Protein AF-A0A7I8MY35-F1 (afdb_monomer_lite)

Radius of gyration: 32.63 Å; chains: 1; bounding box: 55×50×107 Å

Foldseek 3Di:
DDDDDDDPPDDDDPVNVVVVVVVCVVVVVVVCVVVVVVVVVVVVVVVQVVFVVLQVVLVVVLVVQLLVCCQPPLVCSVVVSVVCVVVCVSHDQKDKDKFFWDADPVRDIDGDDPVPGQWMWIWIGTPHDIDIDIDGSQDDDPPRDRDDD

pLDDT: mean 83.55, std 11.31, range [51.0, 96.25]

Secondary structure (DSSP, 8-state):
-----PPP--PPPHHHHHHHHHHHHHHHHHHHHHHHHHHHHHHHHHHHHHHHHHHHHHHHHHHHHHHHHHHH-GGGHHHHHHHHHHTTTT-SSSEEEEEE-EE-TTS-EE---TTS-SEEEEEEEETTEEEEEEEE----STTSPPP--

Sequence (149 aa):
MITTRNHPAAGFSLLELIVTIVVAAILGSLMVQFSGTALIGIADSVSLVRDEAAANNVLERIVSDYVQAVNTAPDTALATIVTNIDSNAYGTDITITRNYTDFTAGGAEVSPAPADSETLKVTVQGGGYRSTVLLSESRVRADDPTSRY

Structure (mmCIF, N/CA/C/O backbone):
data_AF-A0A7I8MY35-F1
#
_entry.id   AF-A0A7I8MY35-F1
#
loop_
_atom_site.group_PDB
_atom_site.id
_atom_site.type_symbol
_atom_site.label_atom_id
_atom_site.label_alt_id
_atom_site.label_comp_id
_atom_site.label_asym_id
_atom_site.label_entity_id
_atom_site.label_seq_id
_atom_site.pdbx_PDB_ins_code
_atom_site.Cartn_x
_atom_site.Cartn_y
_atom_site.Cartn_z
_atom_site.occupancy
_atom_site.B_iso_or_equiv
_atom_site.auth_seq_id
_atom_site.auth_comp_id
_atom_site.auth_asym_id
_atom_site.auth_atom_id
_atom_site.pdbx_PDB_model_num
ATOM 1 N N . MET A 1 1 ? 19.091 -30.356 -85.924 1.00 51.00 1 MET A N 1
ATOM 2 C CA . MET A 1 1 ? 19.843 -29.122 -85.619 1.00 51.00 1 MET A CA 1
ATOM 3 C C . MET A 1 1 ? 19.208 -28.506 -84.382 1.00 51.00 1 MET A C 1
ATOM 5 O O . MET A 1 1 ? 18.089 -28.025 -84.472 1.00 51.00 1 MET A O 1
ATOM 9 N N . ILE A 1 2 ? 19.838 -28.668 -83.217 1.00 53.66 2 ILE A N 1
ATOM 10 C CA . ILE A 1 2 ? 19.316 -28.197 -81.925 1.00 53.66 2 ILE A CA 1
ATOM 11 C C . ILE A 1 2 ? 20.078 -26.923 -81.576 1.00 53.66 2 ILE A C 1
ATOM 13 O O . ILE A 1 2 ? 21.289 -26.964 -81.380 1.00 53.66 2 ILE A O 1
ATOM 17 N N . THR A 1 3 ? 19.376 -25.795 -81.532 1.00 57.47 3 THR A N 1
ATOM 18 C CA . THR A 1 3 ? 19.945 -24.508 -81.127 1.00 57.47 3 THR A CA 1
ATOM 19 C C . THR A 1 3 ? 19.807 -24.378 -79.614 1.00 57.47 3 THR A C 1
ATOM 21 O O . THR A 1 3 ? 18.731 -24.061 -79.107 1.00 57.47 3 THR A O 1
ATOM 24 N N . THR A 1 4 ? 20.877 -24.640 -78.867 1.00 66.06 4 THR A N 1
ATOM 25 C CA . THR A 1 4 ? 20.933 -24.343 -77.431 1.00 66.06 4 THR A CA 1
ATOM 26 C C . THR A 1 4 ? 21.023 -22.828 -77.242 1.00 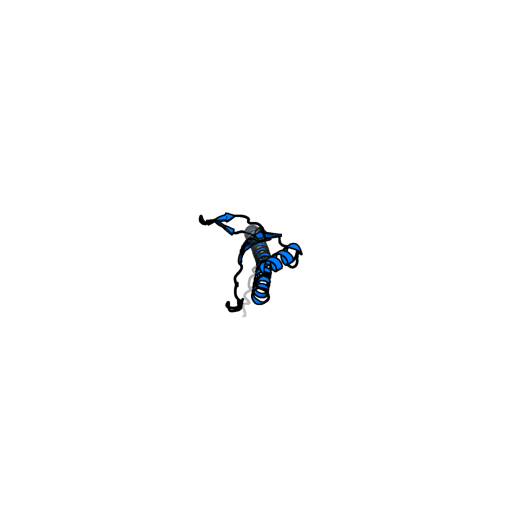66.06 4 THR A C 1
ATOM 28 O O . THR A 1 4 ? 22.045 -22.215 -77.546 1.00 66.06 4 THR A O 1
ATOM 31 N N . ARG A 1 5 ? 19.937 -22.201 -76.770 1.00 64.44 5 ARG A N 1
ATOM 32 C CA . ARG A 1 5 ? 19.941 -20.802 -76.320 1.00 64.44 5 ARG A CA 1
ATOM 33 C C . ARG A 1 5 ? 20.811 -20.687 -75.063 1.00 64.44 5 ARG A C 1
ATOM 35 O O . ARG A 1 5 ? 20.427 -21.185 -74.008 1.00 64.44 5 ARG A O 1
ATOM 42 N N . ASN A 1 6 ? 21.952 -20.008 -75.175 1.00 63.56 6 ASN A N 1
ATOM 43 C CA . ASN A 1 6 ? 22.692 -19.511 -74.016 1.00 63.56 6 ASN A CA 1
ATOM 44 C C . ASN A 1 6 ? 21.815 -18.489 -73.282 1.00 63.56 6 ASN A C 1
ATOM 46 O O . ASN A 1 6 ? 21.484 -17.444 -73.841 1.00 63.56 6 ASN A O 1
ATOM 50 N N . HIS A 1 7 ? 21.438 -18.788 -72.042 1.00 63.56 7 HIS A N 1
ATOM 51 C CA . HIS A 1 7 ? 20.915 -17.774 -71.134 1.00 63.56 7 HIS A CA 1
ATOM 52 C C . HIS A 1 7 ? 22.100 -16.921 -70.664 1.00 63.56 7 HIS A C 1
ATOM 54 O O . HIS A 1 7 ? 23.072 -17.493 -70.162 1.00 63.56 7 HIS A O 1
ATOM 60 N N . PRO A 1 8 ? 22.077 -15.586 -70.818 1.00 60.09 8 PRO A N 1
ATOM 61 C CA . PRO A 1 8 ? 23.082 -14.754 -70.182 1.00 60.09 8 PRO A CA 1
ATOM 62 C C . PRO A 1 8 ? 22.925 -14.914 -68.667 1.00 60.09 8 PRO A C 1
ATOM 64 O O . PRO A 1 8 ? 21.846 -14.684 -68.121 1.00 60.09 8 PRO A O 1
ATOM 67 N N . ALA A 1 9 ? 23.990 -15.349 -67.995 1.00 63.44 9 ALA A N 1
ATOM 68 C CA . ALA A 1 9 ? 24.075 -15.310 -66.545 1.00 63.44 9 ALA A CA 1
ATOM 69 C C . ALA A 1 9 ? 24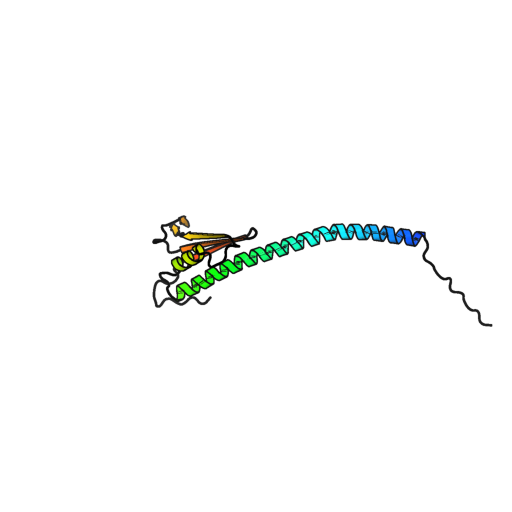.011 -13.836 -66.122 1.00 63.44 9 ALA A C 1
ATOM 71 O O . ALA A 1 9 ? 24.991 -13.103 -66.241 1.00 63.44 9 ALA A O 1
ATOM 72 N N . ALA A 1 10 ? 22.828 -13.382 -65.714 1.00 67.06 10 ALA A N 1
ATOM 73 C CA . ALA A 1 10 ? 22.624 -12.043 -65.190 1.00 67.06 10 ALA A CA 1
ATOM 74 C C . ALA A 1 10 ? 23.284 -11.965 -63.804 1.00 67.06 10 ALA A C 1
ATOM 76 O O . ALA A 1 10 ? 22.695 -12.351 -62.798 1.00 67.06 10 ALA A O 1
ATOM 77 N N . GLY A 1 11 ? 24.553 -11.556 -63.772 1.00 71.06 11 GLY A N 1
ATOM 78 C CA . GLY A 1 11 ? 25.245 -11.188 -62.540 1.00 71.06 11 GLY A CA 1
ATOM 79 C C . GLY A 1 11 ? 24.797 -9.808 -62.058 1.00 71.06 11 GLY A C 1
ATOM 80 O O . GLY A 1 11 ? 24.438 -8.953 -62.867 1.00 71.06 11 GLY A O 1
ATOM 81 N N . PHE A 1 12 ? 24.838 -9.587 -60.743 1.00 74.56 12 PHE A N 1
ATOM 82 C CA . PHE A 1 12 ? 24.617 -8.267 -60.150 1.00 74.56 12 PHE A CA 1
ATOM 83 C C . PHE A 1 12 ? 25.685 -7.280 -60.635 1.00 74.56 12 PHE A C 1
ATOM 85 O O . PHE A 1 12 ? 26.882 -7.576 -60.592 1.00 74.56 12 PHE A O 1
ATOM 92 N N . SER A 1 13 ? 25.264 -6.090 -61.065 1.00 88.75 13 SER A N 1
ATOM 93 C CA . SER A 1 13 ? 26.199 -4.999 -61.348 1.00 88.75 13 SER A CA 1
ATOM 94 C C . SER A 1 13 ? 26.820 -4.487 -60.047 1.00 88.75 13 SER A C 1
ATOM 96 O O . SER A 1 13 ? 26.145 -4.377 -59.023 1.00 88.75 13 SER A O 1
ATOM 98 N N . LEU A 1 14 ? 28.097 -4.097 -60.090 1.00 89.62 14 LEU A N 1
ATOM 99 C CA . LEU A 1 14 ? 28.781 -3.464 -58.957 1.00 89.62 14 LEU A CA 1
ATOM 100 C C . LEU A 1 14 ? 28.023 -2.220 -58.463 1.00 89.62 14 LEU A C 1
ATOM 102 O O . LEU A 1 14 ? 27.936 -1.977 -57.263 1.00 89.62 14 LEU A O 1
ATOM 106 N N . LEU A 1 15 ? 27.419 -1.468 -59.385 1.00 90.62 15 LEU A N 1
ATOM 107 C CA . LEU A 1 15 ? 26.604 -0.303 -59.051 1.00 90.62 15 LEU A CA 1
ATOM 108 C C . LEU A 1 15 ? 25.329 -0.697 -58.288 1.00 90.62 15 LEU A C 1
ATOM 110 O O . LEU A 1 15 ? 24.959 -0.037 -57.323 1.00 90.62 15 LEU A O 1
ATOM 114 N N . GLU A 1 16 ? 24.683 -1.790 -58.684 1.00 90.50 16 GLU A N 1
ATOM 115 C CA . GLU A 1 16 ? 23.461 -2.289 -58.047 1.00 90.50 16 GLU A CA 1
ATOM 116 C C . GLU A 1 16 ? 23.729 -2.765 -56.611 1.00 90.50 16 GLU A C 1
ATOM 118 O O . GLU A 1 16 ? 22.965 -2.461 -55.693 1.00 90.50 16 GLU A O 1
ATOM 123 N N . LEU A 1 17 ? 24.870 -3.421 -56.383 1.00 92.56 17 LEU A N 1
ATOM 124 C CA . LEU A 1 17 ? 25.315 -3.814 -55.046 1.00 92.56 17 LEU A CA 1
ATOM 125 C C . LEU A 1 17 ? 25.544 -2.593 -54.137 1.00 92.56 17 LEU A C 1
ATOM 127 O O . LEU A 1 17 ? 25.097 -2.571 -52.994 1.00 92.56 17 LEU A O 1
ATOM 131 N N . ILE A 1 18 ? 26.218 -1.555 -54.639 1.00 93.75 18 ILE A N 1
ATOM 132 C CA . ILE A 1 18 ? 26.474 -0.344 -53.846 1.00 93.75 18 ILE A CA 1
ATOM 133 C C . ILE A 1 18 ? 25.154 0.347 -53.496 1.00 93.75 18 ILE A C 1
ATOM 135 O O . ILE A 1 18 ? 24.931 0.697 -52.338 1.00 93.75 18 ILE A O 1
ATOM 139 N N . VAL A 1 19 ? 24.260 0.508 -54.474 1.00 94.44 19 VAL A N 1
ATOM 140 C CA . VAL A 1 19 ? 22.968 1.172 -54.263 1.00 94.44 19 VAL A CA 1
ATOM 141 C C . VAL A 1 19 ? 22.109 0.399 -53.260 1.00 94.44 19 VAL A C 1
ATOM 143 O O . VAL A 1 19 ? 21.541 1.013 -52.360 1.00 94.44 19 VAL A O 1
ATOM 146 N N . THR A 1 20 ? 22.049 -0.931 -53.347 1.00 94.56 20 THR A N 1
ATOM 147 C CA . THR A 1 20 ? 21.269 -1.751 -52.401 1.00 94.56 20 THR A CA 1
ATOM 148 C C . THR A 1 20 ? 21.809 -1.671 -50.974 1.00 94.56 20 THR A C 1
ATOM 150 O O . THR A 1 20 ? 21.017 -1.513 -50.048 1.00 94.56 20 THR A O 1
ATOM 153 N N . ILE A 1 21 ? 23.133 -1.690 -50.779 1.00 94.69 21 ILE A N 1
ATOM 154 C CA . ILE A 1 21 ? 23.747 -1.536 -49.448 1.00 94.69 21 ILE A CA 1
ATOM 155 C C . ILE A 1 21 ? 23.489 -0.135 -48.882 1.00 94.69 21 ILE A C 1
ATOM 157 O O . ILE A 1 21 ? 23.144 -0.007 -47.710 1.00 94.69 21 ILE A O 1
ATOM 161 N N . VAL A 1 22 ? 23.610 0.917 -49.698 1.00 96.25 22 VAL A N 1
ATOM 162 C CA . VAL A 1 22 ? 23.352 2.300 -49.259 1.00 96.25 22 VAL A CA 1
ATOM 163 C C . VAL A 1 22 ? 21.887 2.482 -48.868 1.00 96.25 22 VAL A C 1
ATOM 165 O O . VAL A 1 22 ? 21.600 3.020 -47.801 1.00 96.25 22 VAL A O 1
ATOM 168 N N . VAL A 1 23 ? 20.954 1.987 -49.683 1.00 96.06 23 VAL A N 1
ATOM 169 C CA . VAL A 1 23 ? 19.520 2.045 -49.370 1.00 96.06 23 VAL A CA 1
ATOM 170 C C . VAL A 1 23 ? 19.209 1.233 -48.111 1.00 96.06 23 VAL A C 1
ATOM 172 O O . VAL A 1 23 ? 18.512 1.732 -47.229 1.00 96.06 23 VAL A O 1
ATOM 175 N N . ALA A 1 24 ? 19.772 0.029 -47.967 1.00 95.19 24 ALA A N 1
ATOM 176 C CA . ALA A 1 24 ? 19.606 -0.789 -46.768 1.00 95.19 24 ALA A CA 1
ATOM 177 C C . ALA A 1 24 ? 20.173 -0.108 -45.511 1.00 95.19 24 ALA A C 1
ATOM 179 O O . ALA A 1 24 ? 19.546 -0.170 -44.457 1.00 95.19 24 ALA A O 1
ATOM 180 N N . ALA A 1 25 ? 21.309 0.587 -45.611 1.00 95.25 25 ALA A N 1
ATOM 181 C CA . ALA A 1 25 ? 21.899 1.331 -44.500 1.00 95.25 25 ALA A CA 1
ATOM 182 C C . ALA A 1 25 ? 21.036 2.533 -44.085 1.00 95.25 25 ALA A C 1
ATOM 184 O O . ALA A 1 25 ? 20.825 2.759 -42.893 1.00 95.25 25 ALA A O 1
ATOM 185 N N . ILE A 1 26 ? 20.481 3.272 -45.052 1.00 94.69 26 ILE A N 1
ATOM 186 C CA . ILE A 1 26 ? 19.579 4.397 -44.775 1.00 94.69 26 ILE A CA 1
ATOM 187 C C . ILE A 1 26 ? 18.303 3.882 -44.100 1.00 94.69 26 ILE A C 1
ATOM 189 O O . ILE A 1 26 ? 17.957 4.352 -43.016 1.00 94.69 26 ILE A O 1
ATOM 193 N N . LEU A 1 27 ? 17.649 2.867 -44.674 1.00 93.31 27 LEU A N 1
ATOM 194 C CA . LEU A 1 27 ? 16.431 2.278 -44.105 1.00 93.31 27 LEU A CA 1
ATOM 195 C C . LEU A 1 27 ? 16.682 1.639 -42.731 1.00 93.31 27 LEU A C 1
ATOM 197 O O . LEU A 1 27 ? 15.884 1.823 -41.814 1.00 93.31 27 LEU A O 1
ATOM 201 N N . GLY A 1 28 ? 17.812 0.950 -42.558 1.00 92.00 28 GLY A N 1
ATOM 202 C CA . GLY A 1 28 ? 18.223 0.372 -41.281 1.00 92.00 28 GLY A CA 1
ATOM 203 C C . GLY A 1 28 ? 18.462 1.432 -40.206 1.00 92.00 28 GLY A C 1
ATOM 204 O O . GLY A 1 28 ? 18.020 1.262 -39.072 1.00 92.00 28 GLY A O 1
ATOM 205 N N . SER A 1 29 ? 19.088 2.561 -40.554 1.00 90.19 29 SER A N 1
ATOM 206 C CA . SER A 1 29 ? 19.319 3.647 -39.592 1.00 90.19 29 SER A CA 1
ATOM 207 C C . SER A 1 29 ? 18.019 4.310 -39.123 1.00 90.19 29 SER A C 1
ATOM 209 O O . SER A 1 29 ? 17.857 4.555 -37.927 1.00 90.19 29 SER A O 1
ATOM 211 N N . LEU A 1 30 ? 17.059 4.514 -40.032 1.00 88.19 30 LEU A N 1
ATOM 212 C CA . LEU A 1 30 ? 15.724 5.011 -39.690 1.00 88.19 30 LEU A CA 1
ATOM 213 C C . LEU A 1 30 ? 14.975 4.016 -38.794 1.00 88.19 30 LEU A C 1
ATOM 215 O O . LEU A 1 30 ? 14.385 4.409 -37.790 1.00 88.19 30 LEU A O 1
ATOM 219 N N . MET A 1 31 ? 15.047 2.718 -39.101 1.00 84.56 31 MET A N 1
ATOM 220 C CA . MET A 1 31 ? 14.419 1.677 -38.286 1.00 84.56 31 MET A CA 1
ATOM 221 C C . MET A 1 31 ? 14.970 1.658 -36.853 1.00 84.56 31 MET A C 1
ATOM 223 O O . MET A 1 31 ? 14.191 1.539 -35.908 1.00 84.56 31 MET A O 1
ATOM 227 N N . VAL A 1 32 ? 16.284 1.816 -36.666 1.00 85.50 32 VAL A N 1
ATOM 228 C CA . VAL A 1 32 ? 16.902 1.878 -35.330 1.00 85.50 32 VAL A CA 1
ATOM 229 C C . VAL A 1 32 ? 16.458 3.129 -34.567 1.00 85.50 32 VAL A C 1
ATOM 231 O O . VAL A 1 32 ? 16.111 3.020 -33.391 1.00 85.50 32 VAL A O 1
ATOM 234 N N . GLN A 1 33 ? 16.396 4.294 -35.224 1.00 79.56 33 GLN A N 1
ATOM 235 C CA . GLN A 1 33 ? 15.923 5.534 -34.592 1.00 79.56 33 GLN A CA 1
ATOM 236 C C . GLN A 1 33 ? 14.472 5.432 -34.106 1.00 79.56 33 GLN A C 1
ATOM 238 O O . GLN A 1 33 ? 14.176 5.862 -32.993 1.00 79.56 33 GLN A O 1
ATOM 243 N N . PHE A 1 34 ? 13.580 4.824 -34.893 1.00 73.25 34 PHE A N 1
ATOM 244 C CA . PHE A 1 34 ? 12.174 4.661 -34.504 1.00 73.25 34 PHE A CA 1
ATOM 245 C C . PHE A 1 34 ? 11.931 3.490 -33.540 1.00 73.25 34 PHE A C 1
ATOM 247 O O . PHE A 1 34 ? 11.012 3.548 -32.726 1.00 73.25 34 PHE A O 1
ATOM 254 N N . SER A 1 35 ? 12.754 2.438 -33.582 1.00 76.81 35 SER A N 1
ATOM 255 C CA . SER A 1 35 ? 12.629 1.304 -32.652 1.00 76.81 35 SER A CA 1
ATOM 256 C C . SER A 1 35 ? 13.172 1.638 -31.263 1.00 76.81 35 SER A C 1
ATOM 258 O O . SER A 1 35 ? 12.628 1.164 -30.269 1.00 76.81 35 SER A O 1
ATOM 260 N N . GLY A 1 36 ? 14.216 2.469 -31.170 1.00 64.75 36 GLY A N 1
ATOM 261 C CA . GLY A 1 36 ? 14.802 2.869 -29.889 1.00 64.75 36 GLY A CA 1
ATOM 262 C C . GLY A 1 36 ? 13.804 3.591 -28.982 1.00 64.75 36 GLY A C 1
ATOM 263 O O . GLY A 1 36 ? 13.693 3.264 -27.804 1.00 64.75 36 GLY A O 1
ATOM 264 N N . THR A 1 37 ? 13.017 4.516 -29.531 1.00 65.94 37 THR A N 1
ATOM 265 C CA . THR A 1 37 ? 11.996 5.254 -28.771 1.00 65.94 37 THR A CA 1
ATOM 266 C C . THR A 1 37 ? 10.812 4.374 -28.371 1.00 65.94 37 THR A C 1
ATOM 268 O O . THR A 1 37 ? 10.350 4.457 -27.234 1.00 65.94 37 THR A O 1
ATOM 271 N N . ALA A 1 38 ? 10.354 3.488 -29.261 1.00 60.81 38 ALA A N 1
ATOM 272 C CA . ALA A 1 38 ? 9.270 2.553 -28.964 1.00 60.8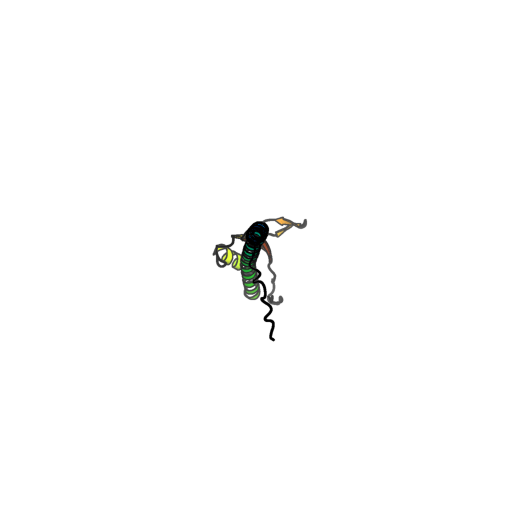1 38 ALA A CA 1
ATOM 273 C C . ALA A 1 38 ? 9.656 1.522 -27.886 1.00 60.81 38 ALA A C 1
ATOM 275 O O . ALA A 1 38 ? 8.857 1.235 -26.999 1.00 60.81 38 ALA A O 1
ATOM 276 N N . LEU A 1 39 ? 10.884 0.991 -27.921 1.00 62.19 39 LEU A N 1
ATOM 277 C CA . LEU A 1 39 ? 11.364 0.020 -26.932 1.00 62.19 39 LEU A CA 1
ATOM 278 C C . LEU A 1 39 ? 11.548 0.637 -25.539 1.00 62.19 39 LEU A C 1
ATOM 280 O O . LEU A 1 39 ? 11.199 -0.004 -24.549 1.00 62.19 39 LEU A O 1
ATOM 284 N N . ILE A 1 40 ? 12.044 1.876 -25.459 1.00 64.38 40 ILE A N 1
ATOM 285 C CA . ILE A 1 40 ? 12.188 2.593 -24.182 1.00 64.38 40 ILE A CA 1
ATOM 286 C C . ILE A 1 40 ? 10.809 2.865 -23.563 1.00 64.38 40 ILE A C 1
ATOM 288 O O . ILE A 1 40 ? 10.590 2.535 -22.402 1.00 64.38 40 ILE A O 1
ATOM 292 N N . GLY A 1 41 ? 9.842 3.348 -24.352 1.00 62.88 41 GLY A N 1
ATOM 293 C CA . GLY A 1 41 ? 8.487 3.607 -23.848 1.00 62.88 41 GLY A CA 1
ATOM 294 C C . GLY A 1 41 ? 7.763 2.358 -23.319 1.00 62.88 41 GLY A C 1
ATOM 295 O O . GLY A 1 41 ? 6.963 2.451 -22.385 1.00 62.88 41 GLY A O 1
ATOM 296 N N . ILE A 1 42 ? 8.057 1.175 -23.873 1.00 60.72 42 ILE A N 1
ATOM 297 C CA . ILE A 1 42 ? 7.506 -0.102 -23.390 1.00 60.72 42 ILE A CA 1
ATOM 298 C C . ILE A 1 42 ? 8.143 -0.512 -22.059 1.00 60.72 42 ILE A C 1
ATOM 300 O O . ILE A 1 42 ? 7.426 -0.955 -21.163 1.00 60.72 42 ILE A O 1
ATOM 304 N N . ALA A 1 43 ? 9.464 -0.368 -21.914 1.00 61.62 43 ALA A N 1
ATOM 305 C CA . ALA A 1 43 ? 10.153 -0.704 -20.670 1.00 61.62 43 ALA A CA 1
ATOM 306 C C . ALA A 1 43 ? 9.617 0.128 -19.494 1.00 61.62 43 ALA A C 1
ATOM 308 O O . ALA A 1 43 ? 9.280 -0.445 -18.457 1.00 61.62 43 ALA A O 1
ATOM 309 N N . ASP A 1 44 ? 9.434 1.433 -19.712 1.00 74.31 44 ASP A N 1
ATOM 310 C CA . ASP A 1 44 ? 8.892 2.353 -18.709 1.00 74.31 44 ASP A CA 1
ATOM 311 C C . ASP A 1 44 ? 7.441 2.009 -18.344 1.00 74.31 44 ASP A C 1
ATOM 313 O O . ASP A 1 44 ? 7.075 1.996 -17.172 1.00 74.31 44 ASP A O 1
ATOM 317 N N . SER A 1 45 ? 6.609 1.654 -19.330 1.00 74.06 45 SER A N 1
ATOM 318 C CA . SER A 1 45 ? 5.213 1.260 -19.082 1.00 74.06 45 SER A CA 1
ATOM 319 C C . SER A 1 45 ? 5.113 -0.043 -18.279 1.00 74.06 45 SER A C 1
ATOM 321 O O . SER A 1 45 ? 4.239 -0.191 -17.428 1.00 74.06 45 SER A O 1
ATOM 323 N N . VAL A 1 46 ? 6.009 -1.003 -18.528 1.00 81.75 46 VAL A N 1
ATOM 324 C CA . VAL A 1 46 ? 6.012 -2.289 -17.817 1.00 81.75 46 VAL A CA 1
ATOM 325 C C . VAL A 1 46 ? 6.508 -2.138 -16.383 1.00 81.75 46 VAL A C 1
ATOM 327 O O . VAL A 1 46 ? 5.917 -2.746 -15.490 1.00 81.75 46 VAL A O 1
ATOM 330 N N . SER A 1 47 ? 7.566 -1.359 -16.134 1.00 80.94 47 SER A N 1
ATOM 331 C CA . SER A 1 47 ? 8.006 -1.086 -14.758 1.00 80.94 47 SER A CA 1
ATOM 332 C C . SER A 1 47 ? 6.917 -0.361 -13.979 1.00 80.94 47 SER A C 1
ATOM 334 O O . SER A 1 47 ? 6.598 -0.744 -12.861 1.00 80.94 47 SER A O 1
ATOM 336 N N . LEU A 1 48 ? 6.266 0.600 -14.628 1.00 82.06 48 LEU A N 1
ATOM 337 C CA . LEU A 1 48 ? 5.194 1.380 -14.044 1.00 82.06 48 LEU A CA 1
ATOM 338 C C . LEU A 1 48 ? 3.999 0.504 -13.612 1.00 82.06 48 LEU A C 1
ATOM 340 O O . LEU A 1 48 ? 3.557 0.586 -12.470 1.00 82.06 48 LEU A O 1
ATOM 344 N N . VAL A 1 49 ? 3.506 -0.381 -14.485 1.00 85.00 49 VAL A N 1
ATOM 345 C CA . VAL A 1 49 ? 2.402 -1.302 -14.144 1.00 85.00 49 VAL A CA 1
ATOM 346 C C . VAL A 1 49 ? 2.804 -2.288 -13.042 1.00 85.00 49 VAL A C 1
ATOM 348 O O . VAL A 1 49 ? 1.983 -2.643 -12.199 1.00 85.00 49 VAL A O 1
ATOM 351 N N . ARG A 1 50 ? 4.061 -2.748 -13.030 1.00 86.31 50 ARG A N 1
ATOM 352 C CA . ARG A 1 50 ? 4.557 -3.647 -11.976 1.00 86.31 50 ARG A CA 1
ATOM 353 C C . ARG A 1 50 ? 4.565 -2.971 -10.614 1.00 86.31 50 ARG A C 1
ATOM 355 O O . ARG A 1 50 ? 4.145 -3.592 -9.642 1.00 86.31 50 ARG A O 1
ATOM 362 N N . ASP A 1 51 ? 5.013 -1.726 -10.557 1.00 86.00 51 ASP A N 1
ATOM 363 C CA . ASP A 1 51 ? 5.081 -0.986 -9.306 1.00 86.00 51 ASP A CA 1
ATOM 364 C C . ASP A 1 51 ? 3.681 -0.660 -8.761 1.00 86.00 51 ASP A C 1
ATOM 366 O O . ASP A 1 51 ? 3.435 -0.799 -7.561 1.00 86.00 51 ASP A O 1
ATOM 370 N N . GLU A 1 52 ? 2.736 -0.308 -9.640 1.00 86.94 52 GLU A N 1
ATOM 371 C CA . GLU A 1 52 ? 1.328 -0.124 -9.271 1.00 86.94 52 GLU A CA 1
ATOM 372 C C . GLU A 1 52 ? 0.714 -1.423 -8.732 1.00 86.94 52 GLU A C 1
ATOM 374 O O . GLU A 1 52 ? 0.079 -1.430 -7.676 1.00 86.94 52 GLU A O 1
ATOM 379 N N . ALA A 1 53 ? 0.951 -2.545 -9.418 1.00 88.81 53 ALA A N 1
ATOM 380 C CA . ALA A 1 53 ? 0.466 -3.853 -8.992 1.00 88.81 53 ALA A CA 1
ATOM 381 C C . ALA A 1 53 ? 1.053 -4.274 -7.636 1.00 88.81 53 ALA A C 1
ATOM 383 O O . ALA A 1 53 ? 0.340 -4.844 -6.811 1.00 88.81 53 ALA A O 1
ATOM 384 N N . ALA A 1 54 ? 2.328 -3.971 -7.375 1.00 89.81 54 ALA A N 1
ATOM 385 C CA . ALA A 1 54 ? 2.962 -4.244 -6.088 1.00 89.81 54 ALA A CA 1
ATOM 386 C C . ALA A 1 54 ? 2.323 -3.426 -4.953 1.00 89.81 54 ALA A C 1
ATOM 388 O O . ALA A 1 54 ? 1.992 -3.983 -3.904 1.00 89.81 54 ALA A O 1
ATOM 389 N N . ALA A 1 55 ? 2.091 -2.128 -5.172 1.00 89.62 55 ALA A N 1
ATOM 390 C CA . ALA A 1 55 ? 1.414 -1.273 -4.199 1.00 89.62 55 ALA A CA 1
ATOM 391 C C . ALA A 1 55 ? -0.035 -1.731 -3.939 1.00 89.62 55 ALA A C 1
ATOM 393 O O . ALA A 1 55 ? -0.457 -1.818 -2.784 1.00 89.62 55 ALA A O 1
ATOM 394 N N . ASN A 1 56 ? -0.782 -2.089 -4.988 1.00 90.56 56 ASN A N 1
ATOM 395 C CA . ASN A 1 56 ? -2.146 -2.598 -4.838 1.00 90.56 56 ASN A CA 1
ATOM 396 C C . ASN A 1 56 ? -2.196 -3.961 -4.146 1.00 90.56 56 ASN A C 1
ATOM 398 O O . ASN A 1 56 ? -3.081 -4.171 -3.325 1.00 90.56 56 ASN A O 1
ATOM 402 N N . ASN A 1 57 ? -1.239 -4.860 -4.389 1.00 92.25 57 ASN A N 1
ATOM 403 C CA . ASN A 1 57 ? -1.197 -6.146 -3.692 1.00 92.25 57 ASN A CA 1
ATOM 404 C C . ASN A 1 57 ? -1.064 -5.967 -2.169 1.00 92.25 57 ASN A C 1
ATOM 406 O O . ASN A 1 57 ? -1.736 -6.645 -1.393 1.00 92.25 57 ASN A O 1
ATOM 410 N N . VAL A 1 58 ? -0.232 -5.015 -1.732 1.00 93.75 58 VAL A N 1
ATOM 411 C CA . VAL A 1 58 ? -0.108 -4.658 -0.311 1.00 93.75 58 VAL A CA 1
ATOM 412 C C . VAL A 1 58 ? -1.425 -4.098 0.227 1.00 93.75 58 VAL A C 1
ATOM 414 O O . VAL A 1 58 ? -1.860 -4.493 1.309 1.00 93.75 58 VAL A O 1
ATOM 417 N N . LEU A 1 59 ? -2.087 -3.220 -0.529 1.00 93.75 59 LEU A N 1
ATOM 418 C CA . LEU A 1 59 ? -3.375 -2.653 -0.134 1.00 93.75 59 LEU A CA 1
ATOM 419 C C . LEU A 1 59 ? -4.469 -3.726 -0.012 1.00 93.75 59 LEU A C 1
ATOM 421 O O . LEU A 1 59 ? -5.206 -3.736 0.970 1.00 93.75 59 LEU A O 1
ATOM 425 N N . GLU A 1 60 ? -4.546 -4.657 -0.964 1.00 93.69 60 GLU A N 1
ATOM 426 C CA . GLU A 1 60 ? -5.487 -5.782 -0.941 1.00 93.69 60 GLU A CA 1
ATOM 427 C C . GLU A 1 60 ? -5.264 -6.681 0.275 1.00 93.69 60 GLU A C 1
ATOM 429 O O . GLU A 1 60 ? -6.227 -7.080 0.929 1.00 93.69 60 GLU A O 1
ATOM 434 N N . ARG A 1 61 ? -4.004 -6.946 0.639 1.00 94.88 61 ARG A N 1
ATOM 435 C CA . ARG A 1 61 ? -3.677 -7.697 1.859 1.00 94.88 61 ARG A CA 1
ATOM 436 C C . ARG A 1 61 ? -4.159 -6.979 3.118 1.00 94.88 61 ARG A C 1
ATOM 438 O O . ARG A 1 61 ? -4.756 -7.620 3.974 1.00 94.88 61 ARG A O 1
ATOM 445 N N . ILE A 1 62 ? -3.963 -5.662 3.212 1.00 94.44 62 ILE A N 1
ATOM 446 C CA . ILE A 1 62 ? -4.451 -4.862 4.349 1.00 94.44 62 ILE A CA 1
ATOM 447 C C . ILE A 1 62 ? -5.982 -4.924 4.444 1.00 94.44 62 ILE A C 1
ATOM 449 O O . ILE A 1 62 ? -6.526 -5.101 5.532 1.00 94.44 62 ILE A O 1
ATOM 453 N N . VAL A 1 63 ? -6.685 -4.795 3.315 1.00 93.81 63 VAL A N 1
ATOM 454 C CA . VAL A 1 63 ? -8.155 -4.870 3.278 1.00 93.81 63 VAL A CA 1
ATOM 455 C C . VAL A 1 63 ? -8.644 -6.272 3.650 1.00 93.81 63 VAL A C 1
ATOM 457 O O . VAL A 1 63 ? -9.588 -6.394 4.427 1.00 93.81 63 VAL A O 1
ATOM 460 N N . SER A 1 64 ? -7.991 -7.322 3.152 1.00 93.69 64 SER A N 1
ATOM 461 C CA . SER A 1 64 ? -8.302 -8.714 3.496 1.00 93.69 64 SER A CA 1
ATOM 462 C C . SER A 1 64 ? -8.156 -8.970 4.999 1.00 93.69 64 SER A C 1
ATOM 464 O O . SER A 1 64 ? -9.078 -9.488 5.633 1.00 93.69 64 SER A O 1
ATOM 466 N N . ASP A 1 65 ? -7.033 -8.559 5.591 1.00 93.81 65 ASP A N 1
ATOM 467 C CA . ASP A 1 65 ? -6.794 -8.698 7.030 1.00 93.81 65 ASP A CA 1
ATOM 468 C C . ASP A 1 65 ? -7.826 -7.900 7.837 1.00 93.81 65 ASP A C 1
ATOM 470 O O . ASP A 1 65 ? -8.326 -8.374 8.858 1.00 93.81 65 ASP A O 1
ATOM 474 N N . TYR A 1 66 ? -8.208 -6.712 7.360 1.00 92.88 66 TYR A N 1
ATOM 475 C CA . TYR A 1 66 ? -9.247 -5.901 7.991 1.00 92.88 66 TYR A CA 1
ATOM 476 C C . TYR A 1 66 ? -10.608 -6.607 7.967 1.00 92.88 66 TYR A C 1
ATOM 478 O O . TYR A 1 66 ? -11.274 -6.687 8.999 1.00 92.88 66 TYR A O 1
ATOM 486 N N . VAL A 1 67 ? -11.012 -7.172 6.826 1.00 91.44 67 VAL A N 1
ATOM 487 C CA . VAL A 1 67 ? -12.271 -7.923 6.694 1.00 91.44 67 VAL A CA 1
ATOM 488 C C . VAL A 1 67 ? -12.277 -9.130 7.632 1.00 91.44 67 VAL A C 1
ATOM 490 O O . VAL A 1 67 ? -13.270 -9.382 8.320 1.00 91.44 67 VAL A O 1
ATOM 493 N N . GLN A 1 68 ? -11.158 -9.851 7.727 1.00 91.12 68 GLN A N 1
ATOM 494 C CA . GLN A 1 68 ? -11.018 -10.959 8.667 1.00 91.12 68 GLN A CA 1
ATOM 495 C C . GLN A 1 68 ? -11.124 -10.492 10.128 1.00 91.12 68 GLN A C 1
ATOM 497 O O . GLN A 1 68 ? -11.822 -11.124 10.931 1.00 91.12 68 GLN A O 1
ATOM 502 N N . ALA A 1 69 ? -10.472 -9.379 10.468 1.00 90.44 69 ALA A N 1
ATOM 503 C CA . ALA A 1 69 ? -10.477 -8.814 11.811 1.00 90.44 69 ALA A CA 1
ATOM 504 C C . ALA A 1 69 ? -11.879 -8.338 12.221 1.00 90.44 69 ALA A C 1
ATOM 506 O O . ALA A 1 69 ? -12.348 -8.702 13.295 1.00 90.44 69 ALA A O 1
ATOM 507 N N . VAL A 1 70 ? -12.601 -7.638 11.342 1.00 89.94 70 VAL A N 1
ATOM 508 C CA . VAL A 1 70 ? -13.992 -7.203 11.570 1.00 89.94 70 VAL A CA 1
ATOM 509 C C . VAL A 1 70 ? -14.943 -8.379 11.790 1.00 89.94 70 VAL A C 1
ATOM 511 O O . VAL A 1 70 ? -15.882 -8.309 12.589 1.00 89.94 70 VAL A O 1
ATOM 514 N N . ASN A 1 71 ? -14.729 -9.481 11.076 1.00 87.94 71 ASN A N 1
ATOM 515 C CA . ASN A 1 71 ? -15.565 -10.667 11.223 1.00 87.94 71 ASN A CA 1
ATOM 516 C C . ASN A 1 71 ? -15.299 -11.422 12.533 1.00 87.94 71 ASN A C 1
ATOM 518 O O . ASN A 1 71 ? -16.219 -12.049 13.057 1.00 87.94 71 ASN A O 1
ATOM 522 N N . THR A 1 72 ? -14.072 -11.352 13.059 1.00 87.44 72 THR A N 1
ATOM 523 C CA . THR A 1 72 ? -13.637 -12.117 14.240 1.00 87.44 72 THR A CA 1
ATOM 524 C C . THR A 1 72 ? -13.765 -11.319 15.541 1.00 87.44 72 THR A C 1
ATOM 526 O O . THR A 1 72 ? -14.291 -11.831 16.525 1.00 87.44 72 THR A O 1
ATOM 529 N N . ALA A 1 73 ? -13.279 -10.078 15.548 1.00 86.56 73 ALA A N 1
ATOM 530 C CA . ALA A 1 73 ? -13.213 -9.189 16.705 1.00 86.56 73 ALA A CA 1
ATOM 531 C C . ALA A 1 73 ? -13.405 -7.725 16.245 1.00 86.56 73 ALA A C 1
ATOM 533 O O . ALA A 1 73 ? -12.419 -6.993 16.102 1.00 86.56 73 ALA A O 1
ATOM 534 N N . PRO A 1 74 ? -14.656 -7.305 15.970 1.00 83.75 74 PRO A N 1
ATOM 535 C CA . PRO A 1 74 ? -14.950 -6.010 15.355 1.00 83.75 74 PRO A CA 1
ATOM 536 C C . PRO A 1 74 ? -14.420 -4.823 16.165 1.00 83.75 74 PRO A C 1
ATOM 538 O O . PRO A 1 74 ? -13.756 -3.965 15.590 1.00 83.75 74 PRO A O 1
ATOM 541 N N . ASP A 1 75 ? -14.586 -4.852 17.490 1.00 84.69 75 ASP A N 1
ATOM 542 C CA . ASP A 1 75 ? -14.168 -3.785 18.414 1.00 84.69 75 ASP A CA 1
ATOM 543 C C . ASP A 1 75 ? -12.654 -3.507 18.400 1.00 84.69 75 ASP A C 1
ATOM 545 O O . ASP A 1 75 ? -12.195 -2.446 18.809 1.00 84.69 75 ASP A O 1
ATOM 549 N N . THR A 1 76 ? -11.841 -4.472 17.959 1.00 88.44 76 THR A N 1
ATOM 550 C CA . THR A 1 76 ? -10.373 -4.349 17.927 1.00 88.44 76 THR A CA 1
ATOM 551 C C . THR A 1 76 ? -9.802 -4.406 16.514 1.00 88.44 76 THR A C 1
ATOM 553 O O . THR A 1 76 ? -8.580 -4.466 16.341 1.00 88.44 76 THR A O 1
ATOM 556 N N . ALA A 1 77 ? -10.655 -4.412 15.486 1.00 89.56 77 ALA A N 1
ATOM 557 C CA . ALA A 1 77 ? -10.231 -4.645 14.111 1.00 89.56 77 ALA A CA 1
ATOM 558 C C . ALA A 1 77 ? -9.268 -3.557 13.614 1.00 89.56 77 ALA A C 1
ATOM 560 O O . ALA A 1 77 ? -8.185 -3.872 13.121 1.00 89.56 77 ALA A O 1
ATOM 561 N N . LEU A 1 78 ? -9.603 -2.279 13.816 1.00 90.44 78 LEU A N 1
ATOM 562 C CA . LEU A 1 78 ? -8.751 -1.161 13.392 1.00 90.44 78 LEU A CA 1
ATOM 563 C C . LEU A 1 78 ? -7.403 -1.161 14.127 1.00 90.44 78 LEU A C 1
ATOM 565 O O . LEU A 1 78 ? -6.351 -1.053 13.494 1.00 90.44 78 LEU A O 1
ATOM 569 N N . ALA A 1 79 ? -7.416 -1.382 15.444 1.00 90.81 79 ALA A N 1
ATOM 570 C CA . ALA A 1 79 ? -6.202 -1.485 16.254 1.00 90.81 79 ALA A CA 1
ATOM 571 C C . ALA A 1 79 ? -5.292 -2.651 15.818 1.00 90.81 79 ALA A C 1
ATOM 573 O O . ALA A 1 79 ? -4.063 -2.520 15.813 1.00 90.81 79 ALA A O 1
ATOM 574 N N . THR A 1 80 ? -5.884 -3.773 15.397 1.00 92.75 80 THR A N 1
ATOM 575 C CA . THR A 1 80 ? -5.147 -4.917 14.838 1.00 92.75 80 THR A CA 1
ATOM 576 C C . THR A 1 80 ? -4.420 -4.522 13.555 1.00 92.75 80 THR A C 1
ATOM 578 O O . THR A 1 80 ? -3.229 -4.791 13.411 1.00 92.75 80 THR A O 1
ATOM 581 N N . ILE A 1 81 ? -5.092 -3.806 12.650 1.00 94.25 81 ILE A N 1
ATOM 582 C CA . ILE A 1 81 ? -4.478 -3.347 11.398 1.00 94.25 81 ILE A CA 1
ATOM 583 C C . ILE A 1 81 ? -3.354 -2.349 11.651 1.00 94.25 81 ILE A C 1
ATOM 585 O O . ILE A 1 81 ? -2.291 -2.480 11.047 1.00 94.25 81 ILE A O 1
ATOM 589 N N . VAL A 1 82 ? -3.537 -1.409 12.580 1.00 93.38 82 VAL A N 1
ATOM 590 C CA . VAL A 1 82 ? -2.463 -0.495 12.998 1.00 93.38 82 VAL A CA 1
ATOM 591 C C . VAL A 1 82 ? -1.247 -1.272 13.494 1.00 93.38 82 VAL A C 1
ATOM 593 O O . VAL A 1 82 ? -0.135 -1.007 13.050 1.00 93.38 82 VAL A O 1
ATOM 596 N N . THR A 1 83 ? -1.461 -2.277 14.344 1.00 94.94 83 THR A N 1
ATOM 597 C CA . THR A 1 83 ? -0.378 -3.119 14.870 1.00 94.94 83 THR A CA 1
ATOM 598 C C . THR A 1 83 ? 0.340 -3.880 13.751 1.00 94.94 83 THR A C 1
ATOM 600 O O . THR A 1 83 ? 1.570 -3.930 13.729 1.00 94.94 83 THR A O 1
ATOM 603 N N . ASN A 1 84 ? -0.396 -4.432 12.783 1.00 95.00 84 ASN A N 1
ATOM 604 C CA . ASN A 1 84 ? 0.185 -5.137 11.637 1.00 95.00 84 ASN A CA 1
ATOM 605 C C . ASN A 1 84 ? 1.012 -4.196 10.742 1.00 95.00 84 ASN A C 1
ATOM 607 O O . ASN A 1 84 ? 2.085 -4.576 10.275 1.00 95.00 84 ASN A O 1
ATOM 611 N N . ILE A 1 85 ? 0.547 -2.960 10.525 1.00 94.38 85 ILE A N 1
ATOM 612 C CA . ILE A 1 85 ? 1.292 -1.948 9.761 1.00 94.38 85 ILE A CA 1
ATOM 613 C C . ILE A 1 85 ? 2.563 -1.546 10.518 1.00 94.38 85 ILE A C 1
ATOM 615 O O . ILE A 1 85 ? 3.653 -1.613 9.955 1.00 94.38 85 ILE A O 1
ATOM 619 N N . ASP A 1 86 ? 2.445 -1.196 11.799 1.00 94.12 86 ASP A N 1
ATOM 620 C CA . ASP A 1 86 ? 3.563 -0.714 12.618 1.00 94.12 86 ASP A CA 1
ATOM 621 C C . ASP A 1 86 ? 4.631 -1.802 12.862 1.00 94.12 86 ASP A C 1
ATOM 623 O O . ASP A 1 86 ? 5.807 -1.497 13.061 1.00 94.12 86 ASP A O 1
ATOM 627 N N . SER A 1 87 ? 4.241 -3.081 12.810 1.00 94.69 87 SER A N 1
ATOM 628 C CA . SER A 1 87 ? 5.149 -4.236 12.893 1.00 94.69 87 SER A CA 1
ATOM 629 C C . SER A 1 87 ? 5.725 -4.684 11.542 1.00 94.69 87 SER A C 1
ATOM 631 O O . SER A 1 87 ? 6.489 -5.648 11.500 1.00 94.69 87 SER A O 1
ATOM 633 N N . ASN A 1 88 ? 5.417 -3.981 10.446 1.00 92.94 88 ASN A N 1
ATOM 634 C CA . ASN A 1 88 ? 5.835 -4.310 9.077 1.00 92.94 88 ASN A CA 1
ATOM 635 C C . ASN A 1 88 ? 5.356 -5.690 8.576 1.00 92.94 88 ASN A C 1
ATOM 637 O O . ASN A 1 88 ? 6.020 -6.319 7.750 1.00 92.94 88 ASN A O 1
ATOM 641 N N . ALA A 1 89 ? 4.187 -6.167 9.019 1.00 93.31 89 ALA A N 1
ATOM 642 C CA . ALA A 1 89 ? 3.632 -7.461 8.598 1.00 93.31 89 ALA A CA 1
ATOM 643 C C . ALA A 1 89 ? 3.352 -7.549 7.080 1.00 93.31 89 ALA A C 1
ATOM 645 O O . ALA A 1 89 ? 3.312 -8.637 6.495 1.00 93.31 89 ALA A O 1
ATOM 646 N N . TYR A 1 90 ? 3.194 -6.400 6.420 1.00 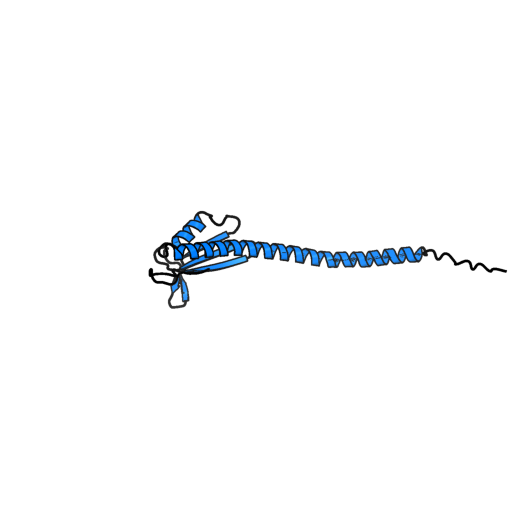92.25 90 TYR A N 1
ATOM 647 C CA . TYR A 1 90 ? 2.939 -6.296 4.980 1.00 92.25 90 TYR A CA 1
ATOM 648 C C . TYR A 1 90 ? 4.211 -6.109 4.135 1.00 92.25 90 TYR A C 1
ATOM 650 O O . TYR A 1 90 ? 4.116 -6.010 2.913 1.00 92.25 90 TYR A O 1
ATOM 658 N N . GLY A 1 91 ? 5.391 -6.130 4.764 1.00 89.94 91 GLY A N 1
ATOM 659 C CA . GLY A 1 91 ? 6.684 -5.895 4.120 1.00 89.94 91 GLY A CA 1
ATOM 660 C C . GLY A 1 91 ? 7.158 -4.445 4.231 1.00 89.94 91 GLY A C 1
ATOM 661 O O . GLY A 1 91 ? 6.438 -3.570 4.704 1.00 89.94 91 GLY A O 1
ATOM 662 N N . THR A 1 92 ? 8.400 -4.208 3.807 1.00 87.75 92 THR A N 1
ATOM 663 C CA . THR A 1 92 ? 9.089 -2.907 3.919 1.00 87.75 92 THR A CA 1
ATOM 664 C C . THR A 1 92 ? 9.379 -2.250 2.569 1.00 87.75 92 THR A C 1
ATOM 666 O O . THR A 1 92 ? 9.888 -1.134 2.530 1.00 87.75 92 THR A O 1
ATOM 669 N N . ASP A 1 93 ? 9.081 -2.937 1.464 1.00 86.62 93 ASP A N 1
ATOM 670 C CA . ASP A 1 93 ? 9.415 -2.483 0.105 1.00 86.62 93 ASP A CA 1
ATOM 671 C C . ASP A 1 93 ? 8.507 -1.343 -0.377 1.00 86.62 93 ASP A C 1
ATOM 673 O O . ASP A 1 93 ? 8.863 -0.581 -1.274 1.00 86.62 93 ASP A O 1
ATOM 677 N N . ILE A 1 94 ? 7.329 -1.218 0.234 1.00 89.19 94 ILE A N 1
ATOM 678 C CA . ILE A 1 94 ? 6.312 -0.225 -0.089 1.00 89.19 94 ILE A CA 1
ATOM 679 C C . ILE A 1 94 ? 6.072 0.635 1.151 1.00 89.19 94 ILE A C 1
ATOM 681 O O . ILE A 1 94 ? 5.955 0.126 2.264 1.00 89.19 94 ILE A O 1
ATOM 685 N N . THR A 1 95 ? 5.987 1.952 0.967 1.00 92.19 95 THR A N 1
ATOM 686 C CA . THR A 1 95 ? 5.741 2.877 2.078 1.00 92.19 95 THR A CA 1
ATOM 687 C C . THR A 1 95 ? 4.268 2.839 2.457 1.00 92.19 95 THR A C 1
ATOM 689 O O . THR A 1 95 ? 3.406 3.149 1.637 1.00 92.19 95 THR A O 1
ATOM 692 N N . ILE A 1 96 ? 3.973 2.500 3.710 1.00 94.62 96 ILE A N 1
ATOM 693 C CA . ILE A 1 96 ? 2.611 2.476 4.248 1.00 94.62 96 ILE A CA 1
ATOM 694 C C . ILE A 1 96 ? 2.497 3.584 5.294 1.00 94.62 96 ILE A C 1
ATOM 696 O O . ILE A 1 96 ? 3.257 3.633 6.255 1.00 94.62 96 ILE A O 1
ATOM 700 N N . THR A 1 97 ? 1.549 4.496 5.102 1.00 93.50 97 THR A N 1
ATOM 701 C CA . THR A 1 97 ? 1.213 5.553 6.060 1.00 93.50 97 THR A CA 1
ATOM 702 C C . THR A 1 97 ? -0.191 5.320 6.583 1.00 93.50 97 THR A C 1
ATOM 704 O O . THR A 1 97 ? -1.122 5.120 5.804 1.00 93.50 97 THR A O 1
ATOM 707 N N . ARG A 1 98 ? -0.358 5.383 7.901 1.00 91.38 98 ARG A N 1
ATOM 708 C CA . ARG A 1 98 ? -1.644 5.183 8.569 1.00 91.38 98 ARG A CA 1
ATOM 709 C C . ARG A 1 98 ? -1.948 6.339 9.508 1.00 91.38 98 ARG A C 1
ATOM 711 O O . ARG A 1 98 ? -1.068 6.784 10.245 1.00 91.38 98 ARG A O 1
ATOM 718 N N . ASN A 1 99 ? -3.188 6.808 9.490 1.00 91.19 99 ASN A N 1
ATOM 719 C CA . ASN A 1 99 ? -3.666 7.826 10.414 1.00 91.19 99 ASN A CA 1
ATOM 720 C C . ASN A 1 99 ? -5.140 7.606 10.740 1.00 91.19 99 ASN A C 1
ATOM 722 O O . ASN A 1 99 ? -5.930 7.331 9.841 1.00 91.19 99 ASN A O 1
ATOM 726 N N . TYR A 1 100 ? -5.509 7.762 12.005 1.00 91.06 100 TYR A N 1
ATOM 727 C CA . TYR A 1 100 ? -6.917 7.868 12.367 1.00 91.06 100 TYR A CA 1
ATOM 728 C C . TYR A 1 100 ? -7.456 9.205 11.860 1.00 91.06 100 TYR A C 1
ATOM 730 O O . TYR A 1 100 ? -6.766 10.225 11.945 1.00 91.06 100 TYR A O 1
ATOM 738 N N . THR A 1 101 ? -8.642 9.192 11.262 1.00 89.44 101 THR A N 1
ATOM 739 C CA . THR A 1 101 ? -9.247 10.382 10.666 1.00 89.44 101 THR A CA 1
ATOM 740 C C . THR A 1 101 ? -10.735 10.384 10.937 1.00 89.44 101 THR A C 1
ATOM 742 O O . THR A 1 101 ? -11.393 9.383 10.703 1.00 89.44 101 THR A O 1
ATOM 745 N N . ASP A 1 102 ? -11.270 11.537 11.319 1.00 89.00 102 ASP A N 1
ATOM 746 C CA . ASP A 1 102 ? -12.713 11.761 11.347 1.00 89.00 102 ASP A CA 1
ATOM 747 C C . ASP A 1 102 ? -13.068 12.916 10.412 1.00 89.00 102 ASP A C 1
ATOM 749 O O . ASP A 1 102 ? -12.199 13.636 9.904 1.00 89.00 102 ASP A O 1
ATOM 753 N N . PHE A 1 103 ? -14.366 13.109 10.199 1.00 86.81 103 PHE A N 1
ATOM 754 C CA . PHE A 1 103 ? -14.895 14.200 9.397 1.00 86.81 103 PHE A CA 1
ATOM 755 C C . PHE A 1 103 ? -15.796 15.073 10.260 1.00 86.81 103 PHE A C 1
ATOM 757 O O . PHE A 1 103 ? -16.735 14.606 10.901 1.00 86.81 103 PHE A O 1
ATOM 764 N N . THR A 1 104 ? -15.518 16.373 10.269 1.00 86.69 104 THR A N 1
ATOM 765 C CA . THR A 1 104 ? -16.408 17.353 10.905 1.00 86.69 104 THR A CA 1
ATOM 766 C C . THR A 1 104 ? -17.754 17.414 10.179 1.00 86.69 104 THR A C 1
ATOM 768 O O . THR A 1 104 ? -17.868 17.019 9.020 1.00 86.69 104 THR A O 1
ATOM 771 N N . ALA A 1 105 ? -18.770 18.019 10.804 1.00 85.12 105 ALA A N 1
ATOM 772 C CA . ALA A 1 105 ? -20.072 18.242 10.164 1.00 85.12 105 ALA A CA 1
ATOM 773 C C . ALA A 1 105 ? -19.993 19.044 8.843 1.00 85.12 105 ALA A C 1
ATOM 775 O O . ALA A 1 105 ? -20.891 18.952 8.012 1.00 85.12 105 ALA A O 1
ATOM 776 N N . GLY A 1 106 ? -18.920 19.821 8.637 1.00 84.56 106 GLY A N 1
ATOM 777 C CA . GLY A 1 106 ? -18.639 20.539 7.388 1.00 84.56 106 GLY A CA 1
ATOM 778 C C . GLY A 1 106 ? -17.843 19.735 6.350 1.00 84.56 106 GLY A C 1
ATOM 779 O O . GLY A 1 106 ? -17.475 20.294 5.322 1.00 84.56 106 GLY A O 1
ATOM 780 N N . GLY A 1 107 ? -17.536 18.462 6.618 1.00 81.00 107 GLY A N 1
ATOM 781 C CA . GLY A 1 107 ? -16.773 17.579 5.732 1.00 81.00 107 GLY A CA 1
ATOM 782 C C . GLY A 1 107 ? -15.252 17.762 5.777 1.00 81.00 107 GLY A C 1
ATOM 783 O O . GLY A 1 107 ? -14.548 17.144 4.985 1.00 81.00 107 GLY A O 1
ATOM 784 N N . ALA A 1 108 ? -14.722 18.596 6.678 1.00 86.75 108 ALA A N 1
ATOM 785 C CA . ALA A 1 108 ? -13.275 18.738 6.844 1.00 86.75 108 ALA A CA 1
ATOM 786 C C . ALA A 1 108 ? -12.687 17.529 7.589 1.00 86.75 108 ALA A C 1
ATOM 788 O O . ALA A 1 108 ? -13.225 17.150 8.633 1.00 86.75 108 ALA A O 1
ATOM 789 N N . GLU A 1 109 ? -11.582 16.980 7.068 1.00 87.69 109 GLU A N 1
ATOM 790 C CA . GLU A 1 109 ? -10.778 15.952 7.742 1.00 87.69 109 GLU A CA 1
ATOM 791 C C . GLU A 1 109 ? -10.159 16.519 9.026 1.00 87.69 109 GLU A C 1
ATOM 793 O O . GLU A 1 109 ? -9.572 17.605 9.029 1.00 87.69 109 GLU A O 1
ATOM 798 N N . VAL A 1 110 ? -10.257 15.757 10.111 1.00 87.75 110 VAL A N 1
ATOM 799 C CA . VAL A 1 110 ? -9.576 16.022 11.379 1.00 87.75 110 VAL A CA 1
ATOM 800 C C . VAL A 1 110 ? -8.828 14.777 11.830 1.00 87.75 110 VAL A C 1
ATOM 802 O O . VAL A 1 110 ? -9.203 13.660 11.486 1.00 87.75 110 VAL A O 1
ATOM 805 N N . SER A 1 111 ? -7.756 14.981 12.595 1.00 83.38 111 SER A N 1
ATOM 806 C CA . SER A 1 111 ? -6.927 13.905 13.137 1.00 83.38 111 SER A CA 1
ATOM 807 C C . SER A 1 111 ? -7.244 13.732 14.630 1.00 83.38 111 SER A C 1
ATOM 809 O O . SER A 1 111 ? -6.652 14.433 15.455 1.00 83.38 111 SER A O 1
ATOM 811 N N . PRO A 1 112 ? -8.219 12.884 14.984 1.00 80.50 112 PRO A N 1
ATOM 812 C CA . PRO A 1 112 ? -8.598 12.604 16.370 1.00 80.50 112 PRO A CA 1
ATOM 813 C C . PRO A 1 112 ? -7.521 11.808 17.119 1.00 80.50 112 PRO A C 1
ATOM 815 O O . PRO A 1 112 ? -6.547 11.315 16.537 1.00 80.50 112 PRO A O 1
ATOM 818 N N . ALA A 1 113 ? -7.711 11.655 18.432 1.00 73.38 113 ALA A N 1
ATOM 819 C CA . ALA A 1 113 ? -6.940 10.693 19.206 1.00 73.38 113 ALA A CA 1
ATOM 820 C C . ALA A 1 113 ? -7.337 9.251 18.811 1.00 73.38 113 ALA A C 1
ATOM 822 O O . ALA A 1 113 ? -8.501 9.007 18.500 1.00 73.38 113 ALA A O 1
ATOM 823 N N . PRO A 1 114 ? -6.410 8.272 18.854 1.00 69.00 114 PRO A N 1
ATOM 824 C CA . PRO A 1 114 ? -6.660 6.909 18.365 1.00 69.00 114 PRO A CA 1
ATOM 825 C C . PRO A 1 114 ? -7.841 6.175 19.009 1.00 69.00 114 PRO A C 1
ATOM 827 O O . PRO A 1 114 ? -8.392 5.276 18.393 1.00 69.00 114 PRO A O 1
ATOM 830 N N . ALA A 1 115 ? -8.191 6.518 20.252 1.00 65.88 115 ALA A N 1
ATOM 831 C CA . ALA A 1 115 ? -9.276 5.875 20.993 1.00 65.88 115 ALA A CA 1
ATOM 832 C C . ALA A 1 11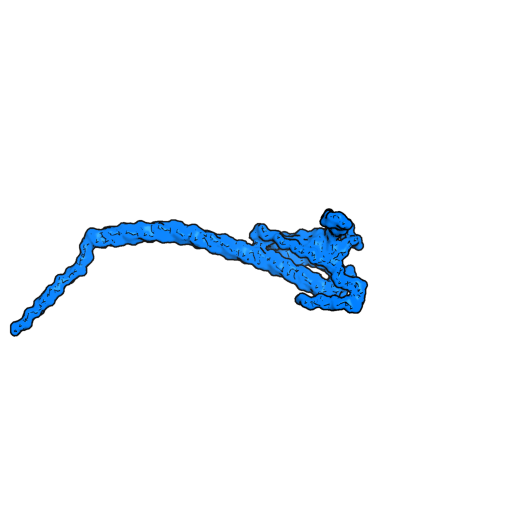5 ? -10.665 6.445 20.663 1.00 65.88 115 ALA A C 1
ATOM 834 O O . ALA A 1 115 ? -11.661 5.850 21.057 1.00 65.88 115 ALA A O 1
ATOM 835 N N . ASP A 1 116 ? -10.716 7.582 19.966 1.00 68.00 116 ASP A N 1
ATOM 836 C CA . ASP A 1 116 ? -11.952 8.323 19.700 1.00 68.00 116 ASP A CA 1
ATOM 837 C C . ASP A 1 116 ? -12.381 8.236 18.226 1.00 68.00 116 ASP A C 1
ATOM 839 O O . ASP A 1 116 ? -13.399 8.813 17.857 1.00 68.00 116 ASP A O 1
ATOM 843 N N . SER A 1 117 ? -11.600 7.556 17.378 1.00 78.06 117 SER A N 1
ATOM 844 C CA . SER A 1 117 ? -11.811 7.541 15.930 1.00 78.06 117 SER A CA 1
ATOM 845 C C . SER A 1 117 ? -12.349 6.215 15.436 1.00 78.06 117 SER A C 1
ATOM 847 O O . SER A 1 117 ? -11.736 5.166 15.621 1.00 78.06 117 SER A O 1
ATOM 849 N N . GLU A 1 118 ? -13.440 6.302 14.690 1.00 84.69 118 GLU A N 1
ATOM 850 C CA . GLU A 1 118 ? -14.098 5.155 14.069 1.00 84.69 118 GLU A CA 1
ATOM 851 C C . GLU A 1 118 ? -13.538 4.866 12.670 1.00 84.69 118 GLU A C 1
ATOM 853 O O . GLU A 1 118 ? -14.025 3.968 11.986 1.00 84.69 118 GLU A O 1
ATOM 858 N N . THR A 1 119 ? -12.564 5.648 12.181 1.00 88.50 119 THR A N 1
ATOM 859 C CA . THR A 1 119 ? -12.033 5.513 10.819 1.00 88.50 119 THR A CA 1
ATOM 860 C C . THR A 1 119 ? -10.509 5.610 10.768 1.00 88.50 119 THR A C 1
ATOM 862 O O . THR A 1 119 ? -9.873 6.561 11.215 1.00 88.50 119 THR A O 1
ATOM 865 N N . LEU A 1 120 ? -9.902 4.612 10.134 1.00 90.75 120 LEU A N 1
ATOM 866 C CA . LEU A 1 120 ? -8.484 4.526 9.836 1.00 90.75 120 LEU A CA 1
ATOM 867 C C . LEU A 1 120 ? -8.245 4.793 8.348 1.00 90.75 120 LEU A C 1
ATOM 869 O O . LEU A 1 120 ? -8.690 4.053 7.471 1.00 90.75 120 LEU A O 1
ATOM 873 N N . LYS A 1 121 ? -7.470 5.833 8.061 1.00 93.44 121 LYS A N 1
ATOM 874 C CA . LYS A 1 121 ? -6.967 6.152 6.727 1.00 93.44 121 LYS A CA 1
ATOM 875 C C . LYS A 1 121 ? -5.628 5.471 6.519 1.00 93.44 121 LYS A C 1
ATOM 877 O O . LYS A 1 121 ? -4.649 5.791 7.194 1.00 93.44 121 LYS A O 1
ATOM 882 N N . VAL A 1 122 ? -5.576 4.563 5.553 1.00 93.75 122 VAL A N 1
ATOM 883 C CA . VAL A 1 122 ? -4.355 3.852 5.172 1.00 93.75 122 VAL A CA 1
ATOM 884 C C . VAL A 1 122 ? -3.971 4.259 3.762 1.00 93.75 122 VAL A C 1
ATOM 886 O O . VAL A 1 122 ? -4.789 4.245 2.850 1.00 93.75 122 VAL A O 1
ATOM 889 N N . THR A 1 123 ? -2.719 4.657 3.587 1.00 93.62 123 THR A N 1
ATOM 890 C CA . THR A 1 123 ? -2.152 5.075 2.309 1.00 93.62 123 THR A CA 1
ATOM 891 C C . THR A 1 123 ? -0.928 4.237 2.001 1.00 93.62 123 THR A C 1
ATOM 893 O O . THR A 1 123 ? -0.027 4.131 2.827 1.00 93.62 123 THR A O 1
ATOM 896 N N . VAL A 1 124 ? -0.888 3.674 0.802 1.00 93.25 124 VAL A N 1
ATOM 897 C CA . VAL A 1 124 ? 0.207 2.849 0.299 1.00 93.25 124 VAL A CA 1
ATOM 898 C C . VAL A 1 124 ? 0.874 3.593 -0.855 1.00 93.25 124 VAL A C 1
ATOM 900 O O . VAL A 1 124 ? 0.188 4.105 -1.743 1.00 93.25 124 VAL A O 1
ATOM 903 N N . GLN A 1 125 ? 2.203 3.691 -0.824 1.00 90.31 125 GLN A N 1
ATOM 904 C CA . GLN A 1 125 ? 3.003 4.402 -1.816 1.00 90.31 125 GLN A CA 1
ATOM 905 C C . GLN A 1 125 ? 4.188 3.560 -2.301 1.00 90.31 12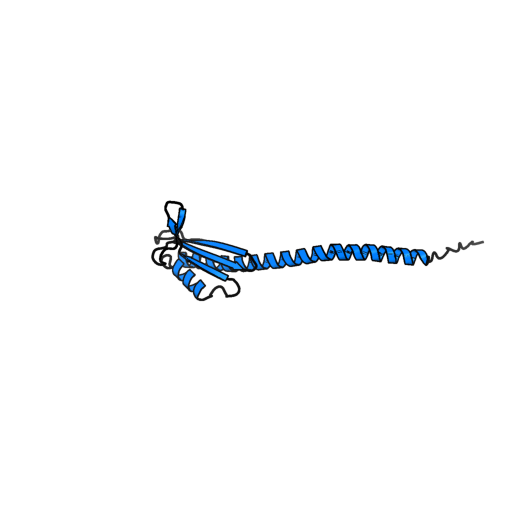5 GLN A C 1
ATOM 907 O O . GLN A 1 125 ? 5.041 3.156 -1.509 1.00 90.31 125 GLN A O 1
ATOM 912 N N . GLY A 1 126 ? 4.264 3.348 -3.617 1.00 85.56 126 GLY A N 1
ATOM 913 C CA . GLY A 1 126 ? 5.322 2.588 -4.291 1.00 85.56 126 GLY A CA 1
ATOM 914 C C . GLY A 1 126 ? 5.415 2.947 -5.776 1.00 85.56 126 GLY A C 1
ATOM 915 O O . GLY A 1 126 ? 4.397 3.239 -6.395 1.00 85.56 126 GLY A O 1
ATOM 916 N N . GLY A 1 127 ? 6.639 3.019 -6.317 1.00 78.12 127 GLY A N 1
ATOM 917 C CA . GLY A 1 127 ? 6.943 3.352 -7.724 1.00 78.12 127 GLY A CA 1
ATOM 918 C C . GLY A 1 127 ? 6.168 4.529 -8.327 1.00 78.12 127 GLY A C 1
ATOM 919 O O . GLY A 1 127 ? 5.692 4.463 -9.454 1.00 78.12 127 GLY A O 1
ATOM 920 N N . GLY A 1 128 ? 6.023 5.617 -7.563 1.00 81.25 128 GLY A N 1
ATOM 921 C CA . GLY A 1 128 ? 5.340 6.839 -8.007 1.00 81.25 128 GLY A CA 1
ATOM 922 C C . GLY A 1 128 ? 3.820 6.843 -7.810 1.00 81.25 128 GLY A C 1
ATOM 923 O O . GLY A 1 128 ? 3.194 7.888 -7.980 1.00 81.25 128 GLY A O 1
ATOM 924 N N . TYR A 1 129 ? 3.235 5.729 -7.374 1.00 83.31 129 TYR A N 1
ATOM 925 C CA . TYR A 1 129 ? 1.807 5.601 -7.106 1.00 83.31 129 TYR A CA 1
ATOM 926 C C . TYR A 1 129 ? 1.467 5.814 -5.648 1.00 83.31 129 TYR A C 1
ATOM 928 O O . TYR A 1 129 ? 2.253 5.497 -4.758 1.00 83.31 129 TYR A O 1
ATOM 936 N N . ARG A 1 130 ? 0.265 6.336 -5.409 1.00 88.19 130 ARG A N 1
ATOM 937 C CA . ARG A 1 130 ? -0.300 6.497 -4.074 1.00 88.19 130 ARG A CA 1
ATOM 938 C C . ARG A 1 130 ? -1.766 6.098 -4.101 1.00 88.19 130 ARG A C 1
ATOM 940 O O . ARG A 1 130 ? -2.558 6.752 -4.773 1.00 88.19 130 ARG A O 1
ATOM 947 N N . SER A 1 131 ? -2.107 5.064 -3.344 1.00 89.81 131 SER A N 1
ATOM 948 C CA . SER A 1 131 ? -3.482 4.606 -3.165 1.00 89.81 131 SER A CA 1
ATOM 949 C C . SER A 1 131 ? -3.881 4.742 -1.703 1.00 89.81 131 SER A C 1
ATOM 951 O O . SER A 1 131 ? -3.074 4.477 -0.811 1.00 89.81 131 SER A O 1
ATOM 953 N N . THR A 1 132 ? -5.108 5.189 -1.452 1.00 92.75 132 THR A N 1
ATOM 954 C CA . THR A 1 132 ? -5.628 5.423 -0.103 1.00 92.75 132 THR A CA 1
ATOM 955 C C . THR A 1 132 ? -6.957 4.706 0.061 1.00 92.75 132 THR A C 1
ATOM 957 O O . THR A 1 132 ? -7.838 4.829 -0.786 1.00 92.75 132 THR A O 1
ATOM 960 N N . VAL A 1 133 ? -7.109 4.005 1.181 1.00 93.56 133 VAL A N 1
ATOM 961 C CA . VAL A 1 133 ? -8.363 3.386 1.611 1.00 93.56 133 VAL A CA 1
ATOM 962 C C . VAL A 1 133 ? -8.761 3.927 2.982 1.00 93.56 133 VAL A C 1
ATOM 964 O O . VAL A 1 133 ? -7.907 4.245 3.814 1.00 93.56 133 VAL A O 1
ATOM 967 N N . LEU A 1 134 ? -10.068 4.045 3.201 1.00 92.12 134 LEU A N 1
ATOM 968 C CA . LEU A 1 134 ? -10.654 4.328 4.505 1.00 92.12 134 LEU A CA 1
ATOM 969 C C . LEU A 1 134 ? -11.257 3.033 5.044 1.00 92.12 134 LEU A C 1
ATOM 971 O O . LEU A 1 134 ? -12.091 2.415 4.385 1.00 92.12 134 LEU A O 1
ATOM 975 N N . LEU A 1 135 ? -10.808 2.625 6.224 1.00 90.88 135 LEU A N 1
ATOM 976 C CA . LEU A 1 135 ? -11.321 1.476 6.958 1.00 90.88 135 LEU A CA 1
ATOM 977 C C . LEU A 1 135 ? -12.096 2.019 8.150 1.00 90.88 135 LEU A C 1
ATOM 979 O O . LEU A 1 135 ? -11.526 2.771 8.931 1.00 90.88 135 LEU A O 1
ATOM 983 N N . SER A 1 136 ? -13.366 1.669 8.301 1.00 88.69 136 SER A N 1
ATOM 984 C CA . SER A 1 136 ? -14.187 2.158 9.413 1.00 88.69 136 SER A CA 1
ATOM 985 C C . SER A 1 136 ? -14.536 1.047 10.395 1.00 88.69 136 SER A C 1
ATOM 987 O O . SER A 1 136 ? -14.372 -0.134 10.097 1.00 88.69 136 SER A O 1
ATOM 989 N N . GLU A 1 137 ? -15.068 1.372 11.559 1.00 81.12 137 GLU A N 1
ATOM 990 C CA . GLU A 1 137 ? -15.797 0.391 12.356 1.00 81.12 137 GLU A CA 1
ATOM 991 C C . GLU A 1 137 ? -17.084 0.034 11.607 1.00 81.12 137 GLU A C 1
ATOM 993 O O . GLU A 1 137 ? -18.011 0.830 11.487 1.00 81.12 137 GLU A O 1
ATOM 998 N N . SER A 1 138 ? -17.113 -1.141 10.980 1.00 71.81 138 SER A N 1
ATOM 999 C CA . SER A 1 138 ? -18.238 -1.555 10.130 1.00 71.81 138 SER A CA 1
ATOM 1000 C C . SER A 1 138 ? -19.261 -2.423 10.860 1.00 71.81 138 SER A C 1
ATOM 1002 O O . SER A 1 138 ? -20.330 -2.689 10.312 1.00 71.81 138 SER A O 1
ATOM 1004 N N . ARG A 1 139 ? -18.956 -2.862 12.089 1.00 72.38 139 ARG A N 1
ATOM 1005 C CA . ARG A 1 139 ? -19.838 -3.682 12.928 1.00 72.38 139 ARG A CA 1
ATOM 1006 C C . ARG A 1 139 ? -19.754 -3.201 14.369 1.00 72.38 139 ARG A C 1
ATOM 1008 O O . ARG A 1 139 ? -18.662 -3.096 14.911 1.00 72.38 139 ARG A O 1
ATOM 1015 N N . VAL A 1 140 ? -20.912 -2.958 14.969 1.00 69.56 140 VAL A N 1
ATOM 1016 C CA . VAL A 1 140 ? -21.069 -2.481 16.354 1.00 69.56 140 VAL A CA 1
ATOM 1017 C C . VAL A 1 140 ? -21.954 -3.417 17.183 1.00 69.56 140 VAL A C 1
ATOM 1019 O O . VAL A 1 140 ? -22.065 -3.271 18.399 1.00 69.56 140 VAL A O 1
ATOM 1022 N N . ARG A 1 141 ? -22.617 -4.390 16.541 1.00 65.75 141 ARG A N 1
ATOM 1023 C CA . ARG A 1 141 ? -23.451 -5.414 17.182 1.00 65.75 141 ARG A CA 1
ATOM 1024 C C . ARG A 1 141 ? -23.103 -6.803 16.658 1.00 65.75 141 ARG A C 1
ATOM 1026 O O . ARG A 1 141 ? -22.742 -6.984 15.498 1.00 65.75 141 ARG A O 1
ATOM 1033 N N . ALA A 1 142 ? -23.284 -7.811 17.510 1.00 65.62 142 ALA A N 1
ATOM 1034 C CA . ALA A 1 142 ? -23.034 -9.211 17.159 1.00 65.62 142 ALA A CA 1
ATOM 1035 C C . ALA A 1 142 ? -23.890 -9.697 15.971 1.00 65.62 142 ALA A C 1
ATOM 1037 O O . ALA A 1 142 ? -23.452 -10.558 15.207 1.00 65.62 142 ALA A O 1
ATOM 1038 N N . ASP A 1 143 ? -25.073 -9.105 15.799 1.00 74.44 143 ASP A N 1
ATOM 1039 C CA . ASP A 1 143 ? -26.055 -9.460 14.770 1.00 74.44 143 ASP A CA 1
ATOM 1040 C C . ASP A 1 143 ? -25.772 -8.787 13.416 1.00 74.44 143 ASP A C 1
ATOM 1042 O O . ASP A 1 143 ? -26.444 -9.086 12.425 1.00 74.44 143 ASP A O 1
ATOM 1046 N N . ASP A 1 144 ? -24.800 -7.868 13.361 1.00 74.00 144 ASP A N 1
ATOM 1047 C CA . ASP A 1 144 ? -24.495 -7.130 12.141 1.00 74.00 144 ASP A CA 1
ATOM 1048 C C . ASP A 1 144 ? -23.974 -8.089 11.057 1.00 74.00 144 ASP A C 1
ATOM 1050 O O . ASP A 1 144 ? -23.182 -8.993 11.372 1.00 74.00 144 ASP A O 1
ATOM 1054 N N . PRO A 1 145 ? -24.365 -7.898 9.781 1.00 75.19 145 PRO A N 1
ATOM 1055 C CA . PRO A 1 145 ? -23.946 -8.757 8.681 1.00 75.19 145 PRO A CA 1
ATOM 1056 C C . PRO A 1 145 ? -22.425 -8.902 8.617 1.00 75.19 145 PRO A C 1
ATOM 1058 O O . PRO A 1 145 ? -21.685 -7.927 8.743 1.00 75.19 145 PRO A O 1
ATOM 1061 N N . THR A 1 146 ? -21.952 -10.126 8.395 1.00 76.25 146 THR A N 1
ATOM 1062 C CA . THR A 1 146 ? -20.524 -10.375 8.195 1.00 76.25 146 THR A CA 1
ATOM 1063 C C . THR A 1 146 ? -20.090 -9.899 6.815 1.00 76.25 146 THR A C 1
ATOM 1065 O O . THR A 1 146 ? -20.792 -10.099 5.819 1.00 76.25 146 THR A O 1
ATOM 1068 N N . SER A 1 147 ? -18.919 -9.270 6.750 1.00 72.25 147 SER A N 1
ATOM 1069 C CA . SER A 1 147 ? -18.343 -8.822 5.486 1.00 72.25 147 SER A CA 1
ATOM 1070 C C . SER A 1 147 ? -17.777 -10.028 4.736 1.00 72.25 147 SER A C 1
ATOM 1072 O O . SER A 1 147 ? -17.036 -10.828 5.306 1.00 72.25 147 SER A O 1
ATOM 1074 N N . ARG A 1 148 ? -18.153 -10.191 3.466 1.00 63.62 148 ARG A N 1
ATOM 1075 C CA . ARG A 1 148 ? -17.657 -11.258 2.586 1.00 63.62 148 ARG A CA 1
ATOM 1076 C C . ARG A 1 148 ? -16.898 -10.613 1.436 1.00 63.62 148 ARG A C 1
ATOM 1078 O O . ARG A 1 148 ? -17.499 -10.312 0.408 1.00 63.62 148 ARG A O 1
ATOM 1085 N N . TYR A 1 149 ? -15.615 -10.375 1.650 1.00 56.62 149 TYR A N 1
ATOM 1086 C CA . TYR A 1 149 ? -14.650 -10.058 0.604 1.00 56.62 149 TYR A CA 1
ATOM 1087 C C . TYR A 1 149 ? -13.572 -11.133 0.609 1.00 56.62 149 TYR A C 1
ATOM 1089 O O . TYR A 1 149 ? -13.226 -11.587 1.724 1.00 56.62 149 TYR A O 1
#